Protein AF-A0A1F5XFB7-F1 (afdb_monomer)

Secondary structure (DSSP, 8-state):
-HHHHHHHHHHHHHHHHHHHHHHHHHHHHHHHHHHHHH-HHHHSTT--HHHHHHHHHHHHHHHHHHHHHHHHHHHHHHHIIIIIT---TTSTT-

Solvent-accessible surface area (backbone atoms only — not comparable to full-atom values): 5012 Å² total; per-residue (Å²): 111,70,64,58,53,52,52,51,50,33,50,51,26,20,54,48,20,33,53,50,27,51,54,52,47,50,55,51,45,58,54,53,52,50,44,34,71,76,41,40,84,78,60,36,79,83,51,53,72,70,53,49,52,51,52,47,55,54,50,52,52,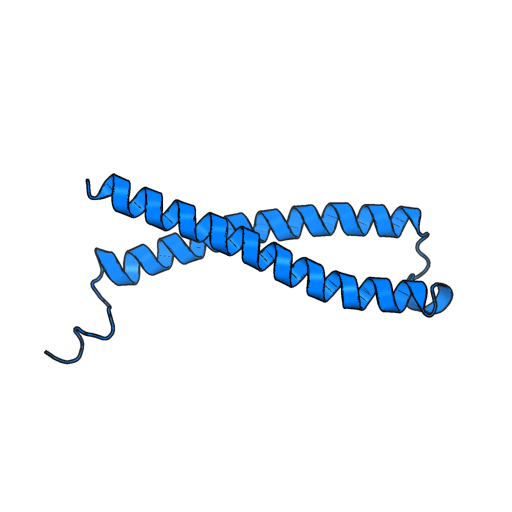51,42,40,50,49,13,35,53,47,11,38,53,52,29,54,51,49,45,43,40,42,77,69,68,54,66,41,93,78,58,86,79,118

Organism: NCBI:txid1798353

Foldseek 3Di:
DVVVVLVVLLVVLLVQLLVVLVVVLVVVCCVLVVVCVVPVVVRVPPPDPVVVVVVSVVVSVVSNVCSNVVSNVVSVVVCCCCVPVVVDPVPVVD

pLDDT: mean 92.43, std 11.93, range [46.22, 98.69]

Sequence (94 aa):
MENIKRDAYLFFSIVLGFLLSFLVHAVVEIWYIGRLVDNFEIYSFGLSWSAWFFVHDVASVILALLGVVGGYAVGKRWWQIVYVENRHWFYERK

Mean predicted aligned error: 5.13 Å

Structure (mmCIF, N/CA/C/O backbone):
data_AF-A0A1F5XFB7-F1
#
_entry.id   AF-A0A1F5XFB7-F1
#
loop_
_atom_site.group_PDB
_atom_site.id
_atom_site.type_symbol
_atom_site.label_atom_id
_atom_site.label_alt_id
_atom_site.label_comp_id
_atom_site.label_asym_id
_atom_site.label_entity_id
_atom_site.label_seq_id
_atom_site.pdbx_PDB_ins_code
_atom_site.Cartn_x
_atom_site.Cartn_y
_atom_site.Cartn_z
_atom_site.occupancy
_atom_site.B_iso_or_equiv
_atom_site.auth_seq_id
_atom_site.auth_comp_id
_atom_site.auth_asym_id
_atom_site.auth_atom_id
_atom_site.pdbx_PDB_model_num
ATOM 1 N N . MET A 1 1 ? -22.334 4.492 20.841 1.00 58.06 1 MET A N 1
ATOM 2 C CA . MET A 1 1 ? -21.046 5.230 20.801 1.00 58.06 1 MET A CA 1
ATOM 3 C C . MET A 1 1 ? -19.839 4.310 20.653 1.00 58.06 1 MET A C 1
ATOM 5 O O . MET A 1 1 ? -18.925 4.674 19.929 1.00 58.06 1 MET A O 1
ATOM 9 N N . GLU A 1 2 ?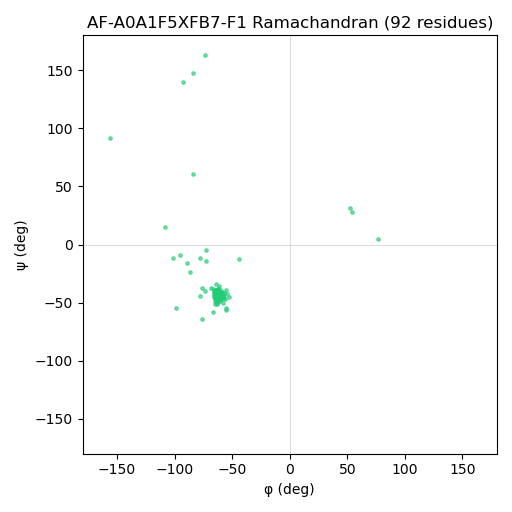 -19.818 3.141 21.302 1.00 65.88 2 GLU A N 1
ATOM 10 C CA . GLU A 1 2 ? -18.708 2.176 21.202 1.00 65.88 2 GLU A CA 1
ATOM 11 C C . GLU A 1 2 ? -18.452 1.710 19.757 1.00 65.88 2 GLU A C 1
ATOM 13 O O . GLU A 1 2 ? -17.315 1.734 19.293 1.00 65.88 2 GLU A O 1
ATOM 18 N N . ASN A 1 3 ? -19.526 1.448 19.003 1.00 81.12 3 ASN A N 1
ATOM 19 C CA . ASN A 1 3 ? -19.447 1.098 17.580 1.00 81.12 3 ASN A CA 1
ATOM 20 C C . ASN A 1 3 ? -18.818 2.215 16.730 1.00 81.12 3 ASN A C 1
ATOM 22 O O . ASN A 1 3 ? -17.916 1.945 15.957 1.00 81.12 3 ASN A O 1
ATOM 26 N N . ILE A 1 4 ? -19.186 3.483 16.958 1.00 93.56 4 ILE A N 1
ATOM 27 C CA . ILE A 1 4 ? -18.631 4.627 16.208 1.00 93.56 4 ILE A CA 1
ATOM 28 C C . ILE A 1 4 ? -17.122 4.769 16.447 1.00 93.56 4 ILE A C 1
ATOM 30 O O . ILE A 1 4 ? -16.373 5.036 15.512 1.00 93.56 4 ILE A O 1
ATOM 34 N N . LYS A 1 5 ? -16.654 4.575 17.690 1.00 92.50 5 LYS A N 1
ATOM 35 C CA . LYS A 1 5 ? -15.216 4.619 18.007 1.00 92.50 5 LYS A CA 1
ATOM 36 C C . LYS A 1 5 ? -14.455 3.517 17.278 1.00 92.50 5 LYS A C 1
ATOM 38 O O . LYS A 1 5 ? -13.395 3.777 16.714 1.00 92.50 5 LYS A O 1
ATOM 43 N N . ARG A 1 6 ? -15.010 2.305 17.287 1.00 93.69 6 ARG A N 1
ATOM 44 C CA . ARG A 1 6 ? -14.448 1.156 16.579 1.00 93.69 6 ARG A CA 1
ATOM 45 C C . ARG A 1 6 ? -14.397 1.397 15.076 1.00 93.69 6 ARG A C 1
ATOM 47 O O . ARG A 1 6 ? -13.356 1.174 14.468 1.00 93.69 6 ARG A O 1
ATOM 54 N N . ASP A 1 7 ? -15.487 1.879 14.495 1.00 95.81 7 ASP A N 1
ATOM 55 C CA . ASP A 1 7 ? -15.588 2.116 13.057 1.00 95.81 7 ASP A CA 1
ATOM 56 C C . ASP A 1 7 ? -14.617 3.213 12.615 1.00 95.81 7 ASP A C 1
ATOM 58 O O . ASP A 1 7 ? -13.884 3.024 11.647 1.00 95.81 7 ASP A O 1
ATOM 62 N N . ALA A 1 8 ? -14.516 4.310 13.375 1.00 97.06 8 ALA A N 1
ATOM 63 C CA . ALA A 1 8 ? -13.525 5.356 13.132 1.00 97.06 8 ALA A CA 1
ATOM 64 C C . ALA A 1 8 ? -12.089 4.815 13.231 1.00 97.06 8 ALA A C 1
ATOM 66 O O . ALA A 1 8 ? -11.267 5.080 12.356 1.00 97.06 8 ALA A O 1
ATOM 67 N N . TYR A 1 9 ? -11.785 4.016 14.257 1.00 97.12 9 TYR A N 1
ATOM 68 C CA . TYR A 1 9 ? -10.468 3.396 14.418 1.00 97.12 9 TYR A CA 1
ATOM 69 C C . TYR A 1 9 ? -10.111 2.487 13.232 1.00 97.12 9 TYR A C 1
ATOM 71 O O . TYR A 1 9 ? -9.005 2.569 12.690 1.00 97.12 9 TYR A O 1
ATOM 79 N N . LEU A 1 10 ? -11.046 1.635 12.799 1.00 97.94 10 LEU A N 1
ATOM 80 C CA . LEU A 1 10 ? -10.837 0.746 11.656 1.00 97.94 10 LEU A CA 1
ATOM 81 C C . LEU A 1 10 ? -10.685 1.534 10.355 1.00 97.94 10 LEU A C 1
ATOM 83 O O . LEU A 1 10 ? -9.801 1.216 9.563 1.00 97.94 10 LEU A O 1
ATOM 87 N N . PHE A 1 11 ? -11.485 2.584 10.164 1.00 98.12 11 PHE A N 1
ATOM 88 C CA . PHE A 1 11 ? -11.358 3.485 9.024 1.00 98.12 11 PHE A CA 1
ATOM 89 C C . PHE A 1 11 ? -9.963 4.119 8.967 1.00 98.12 11 PHE A C 1
ATOM 91 O O . PHE A 1 11 ? -9.285 4.009 7.947 1.00 98.12 11 PHE A O 1
ATOM 98 N N . PHE A 1 12 ? -9.477 4.698 10.069 1.00 98.38 12 PHE A N 1
ATOM 99 C CA . PHE A 1 12 ? -8.125 5.265 10.110 1.00 98.38 12 PHE A CA 1
ATOM 100 C C . PHE A 1 12 ? -7.031 4.211 9.929 1.00 98.38 12 PHE A C 1
ATOM 102 O O . PHE A 1 12 ? -6.021 4.498 9.294 1.00 98.38 12 PHE A O 1
ATOM 109 N N . SER A 1 13 ? -7.233 2.985 10.417 1.00 98.44 13 SER A N 1
ATOM 110 C CA . SER A 1 13 ? -6.292 1.880 10.184 1.00 98.44 13 SER A CA 1
ATOM 111 C C . SER A 1 13 ? -6.214 1.500 8.701 1.00 98.44 13 SER A C 1
ATOM 113 O O . SER A 1 13 ? -5.126 1.247 8.188 1.00 98.44 13 SER A O 1
ATOM 115 N N . ILE A 1 14 ? -7.349 1.505 7.993 1.00 98.62 14 ILE A N 1
ATOM 116 C CA . ILE A 1 14 ? -7.403 1.295 6.540 1.00 98.62 14 ILE A CA 1
ATOM 117 C C . ILE A 1 14 ? -6.697 2.435 5.805 1.00 98.62 14 ILE A C 1
ATOM 119 O O . ILE A 1 14 ? -5.853 2.171 4.951 1.00 98.62 14 ILE A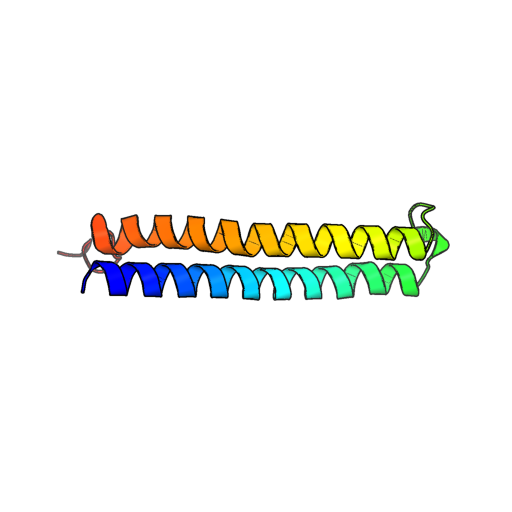 O 1
ATOM 123 N N . VAL A 1 15 ? -7.010 3.689 6.149 1.00 98.62 15 VAL A N 1
ATOM 124 C CA . VAL A 1 15 ? -6.369 4.870 5.548 1.00 98.62 15 VAL A CA 1
ATOM 125 C C . VAL A 1 15 ? -4.857 4.818 5.763 1.00 98.62 15 VAL A C 1
ATOM 127 O O . VAL A 1 15 ? -4.100 5.027 4.821 1.00 98.62 15 VAL A O 1
ATOM 130 N N . LEU A 1 16 ? -4.405 4.467 6.967 1.00 98.56 16 LEU A N 1
ATOM 131 C CA . LEU A 1 16 ? -2.987 4.289 7.261 1.00 98.56 16 LEU A CA 1
ATOM 132 C C . LEU A 1 16 ? -2.367 3.173 6.411 1.00 98.56 16 LEU A C 1
ATOM 134 O O . LEU A 1 16 ? -1.311 3.384 5.823 1.00 98.56 16 LEU A O 1
ATOM 138 N N . GLY A 1 17 ? -3.018 2.011 6.308 1.00 98.62 17 GLY A N 1
ATOM 139 C CA . GLY A 1 17 ? -2.548 0.908 5.465 1.00 98.62 17 GLY A CA 1
ATOM 140 C C . GLY A 1 17 ? -2.418 1.302 3.991 1.00 98.62 17 GLY A C 1
ATOM 141 O O . GLY A 1 17 ? -1.416 0.984 3.351 1.00 98.62 17 GLY A O 1
ATOM 142 N N . PHE A 1 18 ? -3.377 2.070 3.472 1.00 98.62 18 PHE A N 1
ATOM 143 C CA . PHE A 1 18 ? -3.312 2.641 2.128 1.00 98.62 18 PHE A CA 1
ATOM 144 C C . PHE A 1 18 ? -2.134 3.619 1.971 1.00 98.62 18 PHE A C 1
ATOM 146 O O . PHE A 1 18 ? -1.344 3.477 1.039 1.00 98.62 18 PHE A O 1
ATOM 153 N N . LEU A 1 19 ? -1.946 4.556 2.905 1.00 98.56 19 LEU A N 1
ATOM 154 C CA . LEU A 1 19 ? -0.818 5.498 2.868 1.00 98.56 19 LEU A CA 1
ATOM 155 C C . LEU A 1 19 ? 0.540 4.782 2.936 1.00 98.56 19 LEU A C 1
ATOM 157 O O . LEU A 1 19 ? 1.461 5.132 2.201 1.00 98.56 19 LEU A O 1
ATOM 161 N N . LEU A 1 20 ? 0.660 3.745 3.769 1.00 98.50 20 LEU A N 1
ATOM 162 C CA . LEU A 1 20 ? 1.866 2.918 3.846 1.00 98.50 20 LEU A CA 1
ATOM 163 C C . LEU A 1 20 ? 2.130 2.173 2.535 1.00 98.50 20 LEU A C 1
ATOM 165 O O . LEU A 1 20 ? 3.280 2.101 2.107 1.00 98.50 20 LEU A O 1
ATOM 169 N N . SER A 1 21 ? 1.089 1.665 1.869 1.00 98.50 21 SER A N 1
ATOM 170 C CA . SER A 1 21 ? 1.246 1.040 0.550 1.00 98.50 21 SER A CA 1
ATOM 171 C C . SER A 1 21 ? 1.791 2.021 -0.490 1.00 98.50 21 SER A C 1
ATOM 173 O O . SER A 1 21 ? 2.649 1.645 -1.280 1.00 98.50 21 SER A O 1
ATOM 175 N N . PHE A 1 22 ? 1.390 3.295 -0.414 1.00 97.50 22 PHE A N 1
ATOM 176 C CA . PHE A 1 22 ? 1.906 4.370 -1.264 1.00 97.50 22 PHE A CA 1
ATOM 177 C C . PHE A 1 22 ? 3.398 4.638 -1.024 1.00 97.50 22 PHE A C 1
ATOM 179 O O . PHE A 1 22 ? 4.159 4.822 -1.970 1.00 97.50 22 PHE A O 1
ATOM 186 N N . LEU A 1 23 ? 3.842 4.616 0.239 1.00 98.44 23 LEU A N 1
ATOM 187 C CA . LEU A 1 23 ? 5.265 4.752 0.571 1.00 98.44 23 LEU A CA 1
ATOM 188 C C . LEU A 1 23 ? 6.082 3.565 0.054 1.00 98.44 23 LEU A C 1
ATOM 190 O O . LEU A 1 23 ? 7.158 3.759 -0.510 1.00 98.44 23 LEU A O 1
ATOM 194 N N . VAL A 1 24 ? 5.569 2.342 0.221 1.00 98.31 24 VAL A N 1
ATOM 195 C CA . VAL A 1 24 ? 6.214 1.131 -0.308 1.00 98.31 24 VAL A CA 1
ATOM 196 C C . VAL A 1 24 ? 6.299 1.195 -1.830 1.00 98.31 24 VAL A C 1
ATOM 198 O O . VAL A 1 24 ? 7.364 0.924 -2.380 1.00 98.31 24 VAL A O 1
ATOM 201 N N . HIS A 1 25 ? 5.217 1.604 -2.499 1.00 98.19 25 HIS A N 1
ATOM 202 C CA . HIS A 1 25 ? 5.194 1.810 -3.946 1.00 98.19 25 HIS A CA 1
ATOM 203 C C . HIS A 1 25 ? 6.304 2.777 -4.350 1.00 98.19 25 HIS A C 1
ATOM 205 O O . HIS A 1 25 ? 7.151 2.398 -5.150 1.00 98.19 25 HIS A O 1
ATOM 211 N N . ALA A 1 26 ? 6.364 3.973 -3.759 1.00 97.69 26 ALA A N 1
ATOM 212 C CA . ALA A 1 26 ? 7.354 4.988 -4.121 1.00 97.69 26 ALA A CA 1
ATOM 213 C C . ALA A 1 26 ? 8.804 4.489 -3.975 1.00 97.69 26 ALA A C 1
ATOM 215 O O . ALA A 1 26 ? 9.632 4.730 -4.851 1.00 97.69 26 ALA A O 1
ATOM 216 N N . VAL A 1 27 ? 9.117 3.758 -2.898 1.00 98.12 27 VAL A N 1
ATOM 217 C CA . VAL A 1 27 ? 10.454 3.167 -2.704 1.00 98.12 27 VAL A CA 1
ATOM 218 C C . VAL A 1 27 ? 10.772 2.146 -3.796 1.00 98.12 27 VAL A C 1
ATOM 220 O O . VAL A 1 27 ? 11.867 2.169 -4.360 1.00 98.12 27 VAL A O 1
ATOM 223 N N . VAL A 1 28 ? 9.821 1.260 -4.102 1.00 97.06 28 VAL A N 1
ATOM 224 C CA . VAL A 1 28 ? 9.979 0.254 -5.157 1.00 97.06 28 VAL A CA 1
ATOM 225 C C . VAL A 1 28 ? 10.158 0.931 -6.514 1.00 97.06 28 VAL A C 1
ATOM 227 O O . VAL A 1 28 ? 11.064 0.553 -7.250 1.00 97.06 28 VAL A O 1
ATOM 230 N N . GLU A 1 29 ? 9.361 1.954 -6.819 1.00 96.44 29 GLU A N 1
ATOM 231 C CA . GLU A 1 29 ? 9.390 2.700 -8.078 1.00 96.44 29 GLU A CA 1
ATOM 232 C C . GLU A 1 29 ? 10.712 3.424 -8.306 1.00 96.44 29 GLU A C 1
ATOM 234 O O . GLU A 1 29 ? 11.339 3.227 -9.347 1.00 96.44 29 GLU A O 1
ATOM 239 N N . ILE A 1 30 ? 11.190 4.175 -7.309 1.00 97.00 30 ILE A N 1
ATOM 240 C CA . ILE A 1 30 ? 12.507 4.826 -7.362 1.00 97.00 30 ILE A CA 1
ATOM 241 C C . ILE A 1 30 ? 13.595 3.791 -7.659 1.00 97.00 30 ILE A C 1
ATOM 243 O O . ILE A 1 30 ? 14.479 4.037 -8.481 1.00 97.00 30 ILE A O 1
ATOM 247 N N . TRP A 1 31 ? 13.519 2.624 -7.015 1.00 95.75 31 TRP A N 1
ATOM 248 C CA . TRP A 1 31 ? 14.479 1.555 -7.239 1.00 95.75 31 TRP A CA 1
ATOM 249 C C . TRP A 1 31 ? 14.373 0.973 -8.654 1.00 95.75 31 TRP A C 1
ATOM 251 O O . TRP A 1 31 ? 15.360 1.019 -9.382 1.00 95.75 31 TRP A O 1
ATOM 261 N N . TYR A 1 32 ? 13.225 0.444 -9.087 1.00 94.06 32 TYR A N 1
ATOM 262 C CA . TYR A 1 32 ? 13.163 -0.295 -10.356 1.00 94.06 32 TYR A CA 1
ATOM 263 C C . TYR A 1 32 ? 13.171 0.622 -11.592 1.00 94.06 32 TYR A C 1
ATOM 265 O O . TYR A 1 32 ? 13.831 0.279 -12.575 1.00 94.06 32 TYR A O 1
ATOM 273 N N . ILE A 1 33 ? 12.505 1.789 -11.561 1.00 94.94 33 ILE A N 1
ATOM 274 C CA . ILE A 1 33 ? 12.534 2.738 -12.690 1.00 94.94 33 ILE A CA 1
ATOM 275 C C . ILE A 1 33 ? 13.946 3.282 -12.867 1.00 94.94 33 ILE A C 1
ATOM 277 O O . ILE A 1 33 ? 14.419 3.338 -14.000 1.00 94.94 33 ILE A O 1
ATOM 281 N N . GLY A 1 34 ? 14.645 3.608 -11.773 1.00 96.00 34 GLY A N 1
ATOM 282 C CA . GLY A 1 34 ? 16.042 4.041 -11.841 1.00 96.00 34 GLY A CA 1
ATOM 283 C C . GLY A 1 34 ? 16.900 3.039 -12.615 1.00 96.00 34 GLY A C 1
ATOM 284 O O . GLY A 1 34 ? 17.606 3.408 -13.546 1.00 96.00 34 GLY A O 1
ATOM 285 N N . ARG A 1 35 ? 16.739 1.741 -12.332 1.00 96.00 35 ARG A N 1
ATOM 286 C CA . ARG A 1 35 ? 17.461 0.675 -13.045 1.00 96.00 35 ARG A CA 1
ATOM 287 C C . ARG A 1 35 ? 17.064 0.576 -14.516 1.00 96.00 35 ARG A C 1
ATOM 289 O O . ARG A 1 35 ? 17.945 0.470 -15.365 1.00 96.00 35 ARG A O 1
ATOM 296 N N . LEU A 1 36 ? 15.770 0.631 -14.827 1.00 96.56 36 LEU A N 1
ATOM 297 C CA . LEU A 1 36 ? 15.286 0.579 -16.212 1.00 96.56 36 LEU A CA 1
ATOM 298 C C . LEU A 1 36 ? 15.776 1.762 -17.052 1.00 96.56 36 LEU A C 1
ATOM 300 O O . LEU A 1 36 ? 16.096 1.577 -18.224 1.00 96.56 36 LEU A O 1
ATOM 304 N N . VAL A 1 37 ? 15.845 2.956 -16.463 1.00 97.00 37 VAL A N 1
ATOM 305 C CA . VAL A 1 37 ? 16.347 4.162 -17.133 1.00 97.00 37 VAL A CA 1
ATOM 306 C C . VAL A 1 37 ? 17.870 4.116 -17.290 1.00 97.00 37 VAL A C 1
ATOM 308 O O . VAL A 1 37 ? 18.365 4.474 -18.356 1.00 97.00 37 VAL A O 1
ATOM 311 N N . ASP A 1 38 ? 18.605 3.628 -16.285 1.00 97.00 38 ASP A N 1
ATOM 312 C CA . ASP A 1 38 ? 20.071 3.515 -16.330 1.0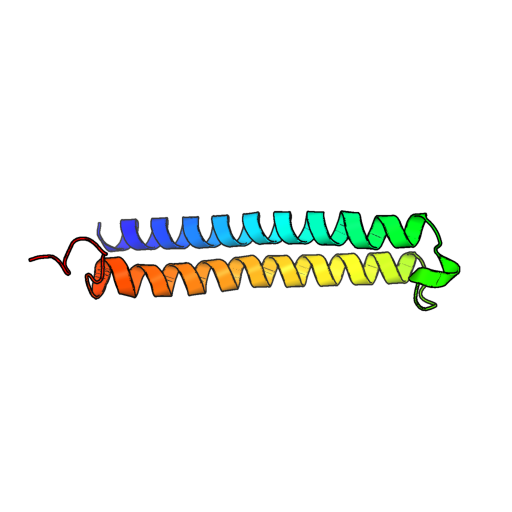0 97.00 38 ASP A CA 1
ATOM 313 C C . ASP A 1 38 ? 20.553 2.572 -17.443 1.00 97.00 38 ASP A C 1
ATOM 315 O O . ASP A 1 38 ? 21.505 2.880 -18.163 1.00 97.00 38 ASP A O 1
ATOM 319 N N . ASN A 1 39 ? 19.934 1.393 -17.569 1.00 96.31 39 ASN A N 1
ATOM 320 C CA . ASN A 1 39 ? 20.241 0.446 -18.641 1.00 96.31 39 ASN A CA 1
ATOM 321 C C . ASN A 1 39 ? 19.059 -0.488 -18.919 1.00 96.31 39 ASN A C 1
ATOM 323 O O . ASN A 1 39 ? 18.925 -1.570 -18.337 1.00 96.31 39 ASN A O 1
ATOM 327 N N . PHE A 1 40 ? 18.214 -0.081 -19.859 1.00 96.25 40 PHE A N 1
ATOM 328 C CA . PHE A 1 40 ? 17.004 -0.824 -20.173 1.00 96.25 40 PHE A CA 1
ATOM 329 C C . PHE A 1 40 ? 17.283 -2.243 -20.687 1.00 96.25 40 PHE A C 1
ATOM 331 O O . PHE A 1 40 ? 16.579 -3.172 -20.312 1.00 96.25 40 PHE A O 1
ATOM 338 N N . GLU A 1 41 ? 18.316 -2.455 -21.503 1.00 95.12 41 GLU A N 1
ATOM 339 C CA . GLU A 1 41 ? 18.611 -3.774 -22.082 1.00 95.12 41 GLU A CA 1
ATOM 340 C C . GLU A 1 41 ? 18.879 -4.831 -21.000 1.00 95.12 41 GLU A C 1
ATOM 342 O O . GLU A 1 41 ? 18.364 -5.946 -21.078 1.00 95.12 41 GLU A O 1
ATOM 347 N N . ILE A 1 42 ? 19.602 -4.455 -19.942 1.00 95.69 42 ILE A N 1
ATOM 348 C CA . ILE A 1 42 ? 19.939 -5.359 -18.835 1.00 95.69 42 ILE A CA 1
ATOM 349 C C . ILE A 1 42 ? 18.752 -5.555 -17.883 1.00 95.69 42 ILE A C 1
ATOM 351 O O . ILE A 1 42 ? 18.482 -6.679 -17.459 1.00 95.69 42 ILE A O 1
ATOM 355 N N . TYR A 1 43 ? 18.053 -4.476 -17.515 1.00 95.69 43 TYR A N 1
ATOM 356 C CA . TYR A 1 43 ? 17.048 -4.518 -16.441 1.00 95.69 43 TYR A CA 1
ATOM 357 C C . TYR A 1 43 ? 15.616 -4.733 -16.927 1.00 95.69 43 TYR A C 1
ATOM 359 O O . TYR A 1 43 ? 14.735 -4.980 -16.109 1.00 95.69 43 TYR A O 1
ATOM 367 N N . SER A 1 44 ? 15.364 -4.680 -18.236 1.00 94.19 44 SER A N 1
ATOM 368 C CA . SER A 1 44 ? 14.022 -4.884 -18.789 1.00 94.19 44 SER A CA 1
ATOM 369 C C . SER A 1 44 ? 13.541 -6.330 -18.744 1.00 94.19 44 SER A C 1
ATOM 371 O O . SER A 1 44 ? 12.356 -6.568 -18.971 1.00 94.19 44 SER A O 1
ATOM 373 N N . PHE A 1 45 ? 14.438 -7.292 -18.501 1.00 93.31 45 PHE A N 1
ATOM 374 C CA . PHE A 1 45 ? 14.163 -8.729 -18.622 1.00 93.31 45 PHE A CA 1
ATOM 375 C C . PHE A 1 45 ? 13.553 -9.113 -19.987 1.00 93.31 45 PHE A C 1
ATOM 377 O O . PHE A 1 45 ? 12.746 -10.035 -20.078 1.00 93.31 45 PHE A O 1
ATOM 384 N N . GLY A 1 46 ? 13.917 -8.386 -21.052 1.00 94.44 46 GLY A N 1
ATOM 385 C CA . GLY A 1 46 ? 13.398 -8.600 -22.408 1.00 94.44 46 GLY A CA 1
ATOM 386 C C . GLY A 1 46 ? 11.983 -8.059 -22.648 1.00 94.44 46 GLY A C 1
ATOM 387 O O . GLY A 1 46 ? 11.430 -8.263 -23.728 1.00 94.44 46 GLY A O 1
ATOM 388 N N . LEU A 1 47 ? 11.387 -7.370 -21.671 1.00 96.06 47 LEU A N 1
ATOM 389 C CA . LEU A 1 47 ? 10.083 -6.726 -21.814 1.00 96.06 47 LEU A CA 1
ATOM 390 C C . LEU A 1 47 ? 10.221 -5.341 -22.458 1.00 96.06 47 LEU A C 1
ATOM 392 O O . LEU A 1 47 ? 11.190 -4.621 -22.234 1.00 96.06 47 LEU A O 1
ATOM 396 N N . SER A 1 48 ? 9.216 -4.924 -23.226 1.00 96.81 48 SER A N 1
ATOM 397 C CA . SER A 1 48 ? 9.134 -3.553 -23.736 1.00 96.81 48 SER A CA 1
ATOM 398 C C . SER A 1 48 ? 8.743 -2.562 -22.634 1.00 96.81 48 SER A C 1
ATOM 400 O O . SER A 1 48 ? 8.161 -2.934 -21.615 1.00 96.81 48 SER A O 1
ATOM 402 N N . TRP A 1 49 ? 8.972 -1.266 -22.866 1.00 96.31 49 TRP A N 1
ATOM 403 C CA . TRP A 1 49 ? 8.473 -0.204 -21.981 1.00 96.31 49 TRP A CA 1
ATOM 404 C C . TRP A 1 49 ? 6.957 -0.275 -21.770 1.00 96.31 49 TRP A C 1
ATOM 406 O O . TRP A 1 49 ? 6.483 -0.101 -20.655 1.00 96.31 49 TRP A O 1
ATOM 416 N N . SER A 1 50 ? 6.190 -0.593 -22.818 1.00 97.19 50 SER A N 1
ATOM 417 C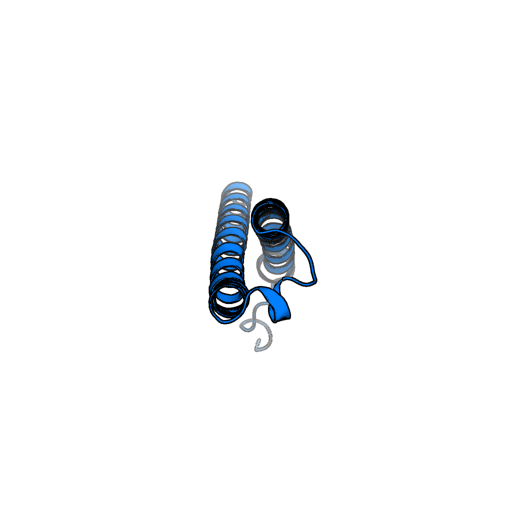 CA . SER A 1 50 ? 4.737 -0.766 -22.713 1.00 97.19 50 SER A CA 1
ATOM 418 C C . SER A 1 50 ? 4.343 -1.919 -21.787 1.00 97.19 50 SER A C 1
ATOM 420 O O . SER A 1 50 ? 3.406 -1.777 -21.005 1.00 97.19 50 SER A O 1
ATOM 422 N N . ALA A 1 51 ? 5.071 -3.038 -21.832 1.00 97.31 51 ALA A N 1
ATOM 423 C CA . ALA A 1 51 ? 4.861 -4.146 -20.908 1.00 97.31 51 ALA A CA 1
ATOM 424 C C . ALA A 1 51 ? 5.233 -3.751 -19.470 1.00 97.31 51 ALA A C 1
ATOM 426 O O . ALA A 1 51 ? 4.509 -4.102 -18.543 1.00 97.31 51 ALA A O 1
ATOM 427 N N . TRP A 1 52 ? 6.296 -2.966 -19.276 1.00 97.25 52 TRP A N 1
ATOM 428 C CA . TRP A 1 52 ? 6.659 -2.434 -17.960 1.00 97.2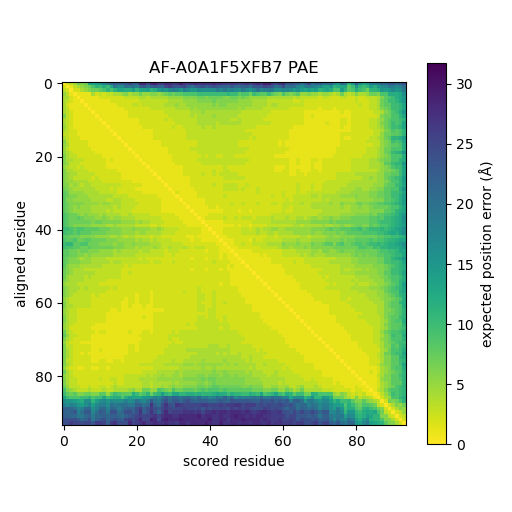5 52 TRP A CA 1
ATOM 429 C C . TRP A 1 52 ? 5.624 -1.476 -17.376 1.00 97.25 52 TRP A C 1
ATOM 431 O O . TRP A 1 52 ? 5.331 -1.582 -16.188 1.00 97.25 52 TRP A O 1
ATOM 441 N N . PHE A 1 53 ? 5.030 -0.595 -18.186 1.00 96.19 53 PHE A N 1
ATOM 442 C CA . PHE A 1 53 ? 3.912 0.243 -17.740 1.00 96.19 53 PHE A CA 1
ATOM 443 C C . PHE A 1 53 ? 2.715 -0.606 -17.305 1.00 96.19 53 PHE A C 1
ATOM 445 O O . PHE A 1 53 ? 2.158 -0.380 -16.237 1.00 96.19 53 PHE A O 1
ATOM 452 N N . PHE A 1 54 ? 2.376 -1.646 -18.072 1.00 97.69 54 PHE A N 1
ATOM 453 C CA . PHE A 1 54 ? 1.307 -2.568 -17.689 1.00 97.69 54 PHE A CA 1
ATOM 454 C C . PHE A 1 54 ? 1.609 -3.306 -16.373 1.00 97.69 54 PHE A C 1
ATOM 456 O O . PHE A 1 54 ? 0.744 -3.404 -15.502 1.00 97.69 54 PHE A O 1
ATOM 463 N N . VAL A 1 55 ? 2.837 -3.810 -16.207 1.00 96.44 55 VAL A N 1
ATOM 464 C CA . VAL A 1 55 ? 3.277 -4.471 -14.968 1.00 96.44 55 VAL A CA 1
ATOM 465 C C . VAL A 1 55 ? 3.208 -3.510 -13.786 1.00 96.44 55 VAL A C 1
ATOM 467 O O . VAL A 1 55 ? 2.704 -3.902 -12.734 1.00 96.44 55 VAL A O 1
ATOM 470 N N . HIS A 1 56 ? 3.677 -2.271 -13.960 1.00 96.81 56 HIS A N 1
ATOM 471 C CA . HIS A 1 56 ? 3.569 -1.221 -12.954 1.00 96.81 56 HIS A CA 1
ATOM 472 C C . HIS A 1 56 ? 2.113 -1.029 -12.535 1.00 96.81 56 HIS A C 1
ATOM 474 O O . HIS A 1 56 ? 1.806 -1.243 -11.369 1.00 96.81 56 HIS A O 1
ATOM 480 N N . ASP A 1 57 ? 1.207 -0.746 -13.473 1.00 96.62 57 ASP A N 1
ATOM 481 C CA . ASP A 1 57 ? -0.192 -0.439 -13.159 1.00 96.62 57 ASP A CA 1
ATOM 482 C C . ASP A 1 57 ? -0.876 -1.575 -12.384 1.00 96.62 57 ASP A C 1
ATOM 484 O O . ASP A 1 57 ? -1.550 -1.344 -11.374 1.00 96.62 57 ASP A O 1
ATOM 488 N N . VAL A 1 58 ? -0.657 -2.825 -12.807 1.00 98.12 58 VAL A N 1
ATOM 489 C CA . VAL A 1 58 ? -1.194 -4.004 -12.114 1.00 98.12 58 VAL A CA 1
ATOM 490 C C . VAL A 1 58 ? -0.584 -4.145 -10.717 1.00 98.12 58 VAL A C 1
ATOM 492 O O . VAL A 1 58 ? -1.317 -4.359 -9.746 1.00 98.12 58 VAL A O 1
ATOM 495 N N . ALA A 1 59 ? 0.738 -4.008 -10.587 1.00 97.06 59 ALA A N 1
ATOM 496 C CA . ALA A 1 59 ? 1.426 -4.114 -9.304 1.00 97.06 59 ALA A CA 1
ATOM 497 C C . ALA A 1 59 ? 0.993 -3.010 -8.326 1.00 97.06 59 ALA A C 1
ATOM 499 O O . ALA A 1 59 ? 0.772 -3.302 -7.149 1.00 97.06 59 ALA A O 1
ATOM 500 N N . SER A 1 60 ? 0.797 -1.779 -8.803 1.00 97.06 60 SER A N 1
ATOM 501 C CA . SER A 1 60 ? 0.313 -0.644 -8.012 1.00 97.06 60 SER A CA 1
ATOM 502 C C . SER A 1 60 ? -1.083 -0.896 -7.453 1.00 97.06 60 SER A C 1
ATOM 504 O O . SER A 1 60 ? -1.321 -0.694 -6.261 1.00 97.06 60 SER A O 1
ATOM 506 N N . VAL A 1 61 ? -2.004 -1.396 -8.284 1.00 98.19 61 VAL A N 1
ATOM 507 C CA . VAL A 1 61 ? -3.366 -1.738 -7.844 1.00 98.19 61 VAL A CA 1
ATOM 508 C C . VAL A 1 61 ? -3.334 -2.859 -6.808 1.00 98.19 61 VAL A C 1
ATOM 510 O O . VAL A 1 61 ? -3.986 -2.751 -5.767 1.00 98.19 61 VAL A O 1
ATOM 513 N N . ILE A 1 62 ? -2.555 -3.918 -7.050 1.00 98.50 62 ILE A N 1
ATOM 514 C CA . ILE A 1 62 ? -2.407 -5.026 -6.097 1.00 98.50 62 ILE A CA 1
ATOM 515 C C . ILE A 1 62 ? -1.846 -4.516 -4.766 1.00 98.50 62 ILE A C 1
ATOM 517 O O . ILE A 1 62 ? -2.390 -4.840 -3.710 1.00 98.50 62 ILE A O 1
ATOM 521 N N . LEU A 1 63 ? -0.795 -3.696 -4.797 1.00 98.38 63 LEU A N 1
ATOM 522 C CA . LEU A 1 63 ? -0.165 -3.158 -3.596 1.00 98.38 63 LEU A CA 1
ATOM 523 C C . LEU A 1 63 ? -1.122 -2.257 -2.803 1.00 98.38 63 LEU A C 1
ATOM 525 O O . LEU A 1 63 ? -1.207 -2.389 -1.581 1.00 98.38 63 LEU A O 1
ATOM 529 N N . ALA A 1 64 ? -1.900 -1.412 -3.482 1.00 98.25 64 ALA A N 1
ATOM 530 C CA . ALA A 1 64 ? -2.922 -0.586 -2.845 1.00 98.25 64 ALA A CA 1
ATOM 531 C C . ALA A 1 64 ? -4.018 -1.436 -2.175 1.00 98.25 64 ALA A C 1
ATOM 533 O O . ALA A 1 64 ? -4.388 -1.182 -1.024 1.00 98.25 64 ALA A O 1
ATOM 534 N N . LEU A 1 65 ? -4.501 -2.485 -2.853 1.00 98.69 65 LEU A N 1
ATOM 535 C CA . LEU A 1 65 ? -5.474 -3.427 -2.287 1.00 98.69 65 LEU A CA 1
ATOM 536 C C . LEU A 1 65 ? -4.908 -4.155 -1.062 1.00 98.69 65 LEU A C 1
ATOM 538 O O . LEU A 1 65 ? -5.598 -4.270 -0.047 1.00 98.69 65 LEU A O 1
ATOM 542 N N . LEU A 1 66 ? -3.649 -4.596 -1.120 1.00 98.62 66 LEU A N 1
ATOM 543 C CA . LEU A 1 66 ? -2.958 -5.198 0.021 1.00 98.62 66 LEU A CA 1
ATOM 544 C C . LEU A 1 66 ? -2.811 -4.210 1.183 1.00 98.62 66 LEU A C 1
ATOM 546 O O . LEU A 1 66 ? -2.998 -4.607 2.331 1.00 98.62 66 LEU A O 1
ATOM 550 N N . GLY A 1 67 ? -2.546 -2.932 0.907 1.00 98.62 67 GLY A N 1
ATOM 551 C CA . GLY A 1 67 ? -2.526 -1.869 1.913 1.00 98.62 67 GLY A CA 1
ATOM 552 C C . GLY A 1 67 ? -3.865 -1.705 2.627 1.00 98.62 67 GLY A C 1
ATOM 553 O O . GLY A 1 67 ? -3.916 -1.677 3.856 1.00 98.62 67 GLY A O 1
ATOM 554 N N . VAL A 1 68 ? -4.963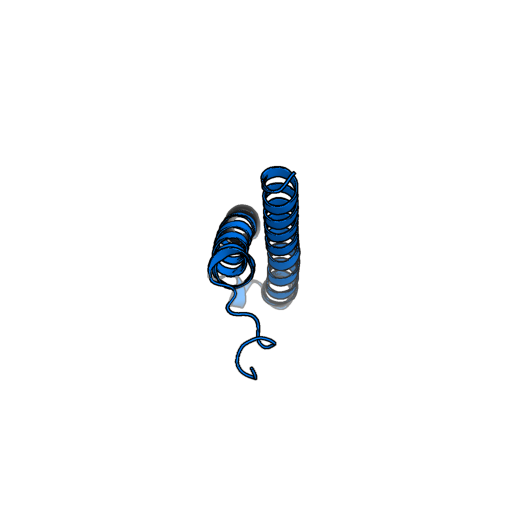 -1.664 1.870 1.00 98.62 68 VAL A N 1
ATOM 555 C CA . VAL A 1 68 ? -6.328 -1.554 2.412 1.00 98.62 68 VAL A CA 1
ATOM 556 C C . VAL A 1 68 ? -6.704 -2.788 3.238 1.00 98.62 68 VAL A C 1
ATOM 558 O O . VAL A 1 68 ? -7.126 -2.660 4.392 1.00 98.62 68 VAL A O 1
ATOM 561 N N . VAL A 1 69 ? -6.523 -3.988 2.678 1.00 98.69 69 VAL A N 1
ATOM 562 C CA . VAL A 1 69 ? -6.849 -5.258 3.350 1.00 98.69 69 VAL A CA 1
ATOM 563 C C . VAL A 1 69 ? -5.966 -5.463 4.581 1.00 98.69 69 VAL A C 1
ATOM 565 O O . VAL A 1 69 ? -6.465 -5.826 5.649 1.00 98.69 69 VAL A O 1
ATOM 568 N N . GLY A 1 70 ? -4.670 -5.182 4.459 1.00 98.56 70 GLY A N 1
ATOM 569 C CA . GLY A 1 70 ? -3.703 -5.240 5.549 1.00 98.56 70 GLY A CA 1
ATOM 570 C C . GLY A 1 70 ? -4.031 -4.246 6.659 1.00 98.56 70 GLY A C 1
ATOM 571 O O . GLY A 1 70 ? -4.088 -4.637 7.823 1.00 98.56 70 GLY A O 1
ATOM 572 N N . GLY A 1 71 ? -4.342 -2.994 6.312 1.00 98.50 71 GLY A N 1
ATOM 573 C CA . GLY A 1 71 ? -4.762 -1.964 7.265 1.00 98.50 71 GLY A CA 1
ATOM 574 C C . GLY A 1 71 ? -6.012 -2.366 8.049 1.00 98.50 71 GLY A C 1
ATOM 575 O O . GLY A 1 71 ? -6.041 -2.241 9.276 1.00 98.50 71 GLY A O 1
ATOM 576 N N . TYR A 1 72 ? -7.012 -2.944 7.378 1.00 98.44 72 TYR A N 1
ATOM 577 C CA . TYR A 1 72 ? -8.191 -3.495 8.050 1.00 98.44 72 TYR A CA 1
ATOM 578 C C . TYR A 1 72 ? -7.847 -4.670 8.976 1.00 98.44 72 TYR A C 1
ATOM 580 O O . TYR A 1 72 ? -8.289 -4.695 10.127 1.00 98.44 72 TYR A O 1
ATOM 588 N N . ALA A 1 73 ? -7.064 -5.645 8.503 1.00 98.25 73 ALA A N 1
ATOM 589 C CA . ALA A 1 73 ? -6.709 -6.834 9.277 1.00 98.25 73 ALA A CA 1
ATOM 590 C C . ALA A 1 73 ? -5.899 -6.479 10.536 1.00 98.25 73 ALA A C 1
ATOM 592 O O . ALA A 1 73 ? -6.219 -6.948 11.634 1.00 98.25 73 ALA A O 1
ATOM 593 N N . VAL A 1 74 ? -4.900 -5.605 10.387 1.00 97.75 74 VAL A N 1
ATOM 594 C CA . VAL A 1 74 ? -4.082 -5.078 11.486 1.00 97.75 74 VAL A CA 1
ATOM 595 C C . VAL A 1 74 ? -4.956 -4.281 12.449 1.00 97.75 74 VAL A C 1
ATOM 597 O O . VAL A 1 74 ? -4.957 -4.586 13.641 1.00 97.75 74 VAL A O 1
ATOM 600 N N . GLY A 1 75 ? -5.766 -3.340 11.954 1.00 97.56 75 GLY A N 1
ATOM 601 C CA . GLY A 1 75 ? -6.682 -2.562 12.790 1.00 97.56 75 GLY A CA 1
ATOM 602 C C . GLY A 1 75 ? -7.638 -3.456 13.584 1.00 97.56 75 GLY A C 1
ATOM 603 O O . GLY A 1 75 ? -7.761 -3.329 14.800 1.00 97.56 75 GLY A O 1
ATOM 604 N N . LYS A 1 76 ? -8.260 -4.448 12.943 1.00 97.31 76 LYS A N 1
ATOM 605 C CA . LYS A 1 76 ? -9.149 -5.400 13.624 1.00 97.31 76 LYS A CA 1
ATOM 606 C C . LYS A 1 76 ? -8.418 -6.196 14.707 1.00 97.31 76 LYS A C 1
ATOM 608 O O . LYS A 1 76 ? -8.962 -6.373 15.799 1.00 97.31 76 LYS A O 1
ATOM 613 N N . ARG A 1 77 ? -7.200 -6.671 14.426 1.00 96.25 77 ARG A N 1
ATOM 614 C CA . ARG A 1 77 ? -6.398 -7.440 15.388 1.00 96.25 77 ARG A CA 1
ATOM 615 C C . ARG A 1 77 ? -5.997 -6.590 16.592 1.00 96.25 77 ARG A C 1
ATOM 617 O O . ARG A 1 77 ? -6.157 -7.048 17.721 1.00 96.25 77 ARG A O 1
ATOM 624 N N . TRP A 1 78 ? -5.528 -5.368 16.365 1.00 95.31 78 TRP A N 1
ATOM 625 C CA . TRP A 1 78 ? -5.147 -4.449 17.438 1.00 95.31 78 TRP A CA 1
ATOM 626 C C . TRP A 1 78 ? -6.342 -3.968 18.248 1.00 95.31 78 TRP A C 1
ATOM 628 O O . TRP A 1 78 ? -6.245 -3.904 19.470 1.00 95.31 78 TRP A O 1
ATOM 638 N N . TRP A 1 79 ? -7.489 -3.726 17.607 1.00 94.50 79 TRP A N 1
ATOM 639 C CA . TRP A 1 79 ? -8.720 -3.407 18.324 1.00 94.50 79 TRP A CA 1
ATOM 640 C C . TRP A 1 79 ? -9.084 -4.505 19.328 1.00 94.50 79 TRP A C 1
ATOM 642 O O . TRP A 1 79 ? -9.385 -4.215 20.482 1.00 94.50 79 TRP A O 1
ATOM 652 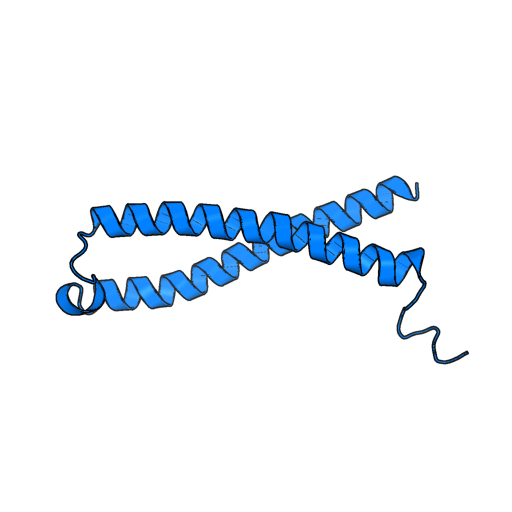N N . GLN A 1 80 ? -9.015 -5.767 18.895 1.00 94.06 80 GLN A N 1
ATOM 653 C CA . GLN A 1 80 ? -9.276 -6.918 19.755 1.00 94.06 80 GLN A CA 1
ATOM 654 C C . GLN A 1 80 ? -8.296 -6.975 20.938 1.00 94.06 80 GLN A C 1
ATOM 656 O O . GLN A 1 80 ? -8.726 -7.116 22.077 1.00 94.06 80 GLN A O 1
ATOM 661 N N . ILE A 1 81 ? -6.993 -6.831 20.683 1.00 91.94 81 ILE A N 1
ATOM 662 C CA . ILE A 1 81 ? -5.950 -6.903 21.722 1.00 91.94 81 ILE A CA 1
ATOM 663 C C . ILE A 1 81 ? -6.113 -5.778 22.750 1.00 91.94 81 ILE A C 1
ATOM 665 O O . ILE A 1 81 ? -6.131 -6.029 23.953 1.00 91.94 81 ILE A O 1
ATOM 669 N N . VAL A 1 82 ? -6.233 -4.542 22.268 1.00 91.19 82 VAL A N 1
ATOM 670 C CA . VAL A 1 82 ? -6.266 -3.343 23.106 1.00 91.19 82 VAL A CA 1
ATOM 671 C C . VAL A 1 82 ? -7.639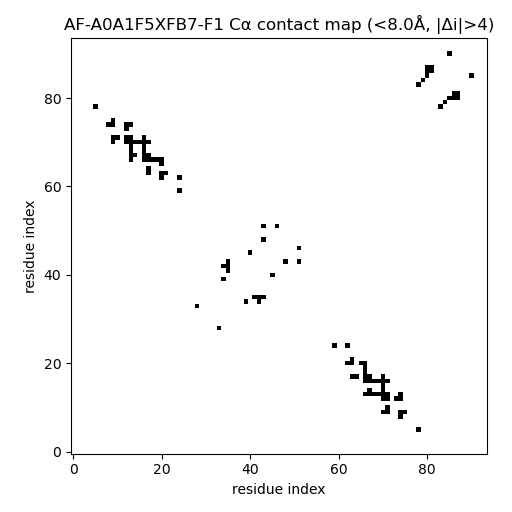 -3.226 23.756 1.00 91.19 82 VAL A C 1
ATOM 673 O O . VAL A 1 82 ? -7.764 -3.366 24.961 1.00 91.19 82 VAL A O 1
ATOM 676 N N . TYR A 1 83 ? -8.710 -3.043 22.992 1.00 90.06 83 TYR A N 1
ATOM 677 C CA . TYR A 1 83 ? -9.990 -2.612 23.562 1.00 90.06 83 TYR A CA 1
ATOM 678 C C . TYR A 1 83 ? -10.882 -3.744 24.084 1.00 90.06 83 TYR A C 1
ATOM 680 O O . TYR A 1 83 ? -11.719 -3.482 24.942 1.00 90.06 83 TYR A O 1
ATOM 688 N N . VAL A 1 84 ? -10.729 -4.980 23.594 1.00 90.44 84 VAL A N 1
ATOM 689 C CA . VAL A 1 84 ? -11.575 -6.114 24.021 1.00 90.44 84 VAL A CA 1
ATOM 690 C C . VAL A 1 84 ? -10.869 -6.960 25.073 1.00 90.44 84 VAL A C 1
ATOM 692 O O . VAL A 1 84 ? -11.396 -7.179 26.160 1.00 90.44 84 VAL A O 1
ATOM 695 N N . GLU A 1 85 ? -9.659 -7.423 24.767 1.00 91.38 85 GLU A N 1
ATOM 696 C CA . GLU A 1 85 ? -8.870 -8.253 25.679 1.00 91.38 85 GLU A CA 1
ATOM 697 C C . GLU A 1 85 ? -8.196 -7.431 26.788 1.00 91.38 85 GLU A C 1
ATOM 699 O O . GLU A 1 85 ? -7.680 -8.008 27.740 1.00 91.38 85 GLU A O 1
ATOM 704 N N . ASN A 1 86 ? -8.196 -6.097 26.679 1.00 85.12 86 ASN A N 1
ATOM 705 C CA . ASN A 1 86 ? -7.521 -5.189 27.607 1.00 85.12 86 ASN A CA 1
ATOM 706 C C . ASN A 1 86 ? -6.028 -5.502 27.809 1.00 85.12 86 ASN A C 1
ATOM 708 O O . ASN A 1 86 ? -5.447 -5.167 28.844 1.00 85.12 86 ASN A O 1
ATOM 712 N N . ARG A 1 87 ? -5.378 -6.100 26.800 1.00 77.25 87 ARG A N 1
ATOM 713 C CA . ARG A 1 87 ? -3.933 -6.368 26.790 1.00 77.25 87 ARG A CA 1
ATOM 714 C C . ARG A 1 87 ? -3.164 -5.141 26.325 1.00 77.25 87 ARG A C 1
ATOM 716 O O . ARG A 1 87 ? -2.463 -5.146 25.315 1.00 77.25 87 ARG A O 1
ATOM 723 N N . HIS A 1 88 ? -3.312 -4.065 27.081 1.00 69.81 88 HIS A N 1
ATOM 724 C CA . HIS A 1 88 ? -2.453 -2.895 26.969 1.00 69.81 88 HIS A CA 1
ATOM 725 C C . HIS A 1 88 ? -1.301 -3.052 27.961 1.00 69.81 88 HIS A C 1
ATOM 727 O O . HIS A 1 88 ? -1.533 -3.401 29.117 1.00 69.81 88 HIS A O 1
ATOM 733 N N . TRP A 1 89 ? -0.088 -2.675 27.551 1.00 63.69 89 TRP A N 1
ATOM 734 C CA . TRP A 1 89 ? 1.147 -2.577 28.359 1.00 63.69 89 TRP A CA 1
ATOM 735 C C . TRP A 1 89 ? 1.028 -1.932 29.759 1.00 63.69 89 TRP A C 1
ATOM 737 O O . TRP A 1 89 ? 1.950 -2.003 30.566 1.00 63.69 89 TRP A O 1
ATOM 747 N N . PHE A 1 90 ? -0.095 -1.283 30.066 1.00 58.44 90 PHE A N 1
ATOM 748 C CA . PHE A 1 90 ? -0.351 -0.613 31.334 1.00 58.44 90 PHE A CA 1
ATOM 749 C C . PHE A 1 90 ? -0.994 -1.522 32.399 1.00 58.44 90 PHE A C 1
ATOM 751 O O . PHE A 1 90 ? -0.973 -1.155 33.571 1.00 58.44 90 PHE A O 1
ATOM 758 N N . TYR A 1 91 ? -1.551 -2.684 32.027 1.00 51.47 91 TYR A N 1
ATOM 759 C CA . TYR A 1 91 ? -2.295 -3.558 32.950 1.00 51.47 91 TYR A CA 1
ATOM 760 C C . TYR A 1 91 ? -1.504 -4.770 33.467 1.00 51.47 91 TYR A C 1
ATOM 762 O O . TYR A 1 91 ? -1.913 -5.370 34.450 1.00 51.47 91 TYR A O 1
ATOM 770 N N . GLU A 1 92 ? -0.340 -5.091 32.893 1.00 53.25 92 GLU A N 1
ATOM 771 C CA . GLU A 1 92 ? 0.555 -6.138 33.430 1.00 53.25 92 GLU A CA 1
ATOM 772 C C . GLU A 1 92 ? 1.283 -5.716 34.725 1.00 53.25 92 GLU A C 1
ATOM 774 O O . GLU A 1 92 ? 1.996 -6.514 35.324 1.00 53.25 92 GLU A O 1
ATOM 779 N N . ARG A 1 93 ? 1.128 -4.458 35.168 1.00 54.38 93 ARG A N 1
ATOM 780 C CA . ARG A 1 93 ? 1.781 -3.901 36.369 1.00 54.38 93 ARG A CA 1
ATOM 781 C C . ARG A 1 93 ? 0.840 -3.660 37.561 1.00 54.38 93 ARG A C 1
ATOM 783 O O . ARG A 1 93 ? 1.222 -2.930 38.476 1.00 54.38 93 ARG A O 1
ATOM 790 N N . LYS A 1 94 ? -0.368 -4.227 37.562 1.00 46.22 94 LYS A N 1
ATOM 791 C CA . LYS A 1 94 ? -1.268 -4.261 38.729 1.00 46.22 94 LYS A CA 1
ATOM 792 C C . LYS A 1 94 ? -1.546 -5.697 39.131 1.00 46.22 94 LYS A C 1
ATOM 794 O O . LYS A 1 94 ? -1.683 -5.908 40.352 1.00 46.22 94 LYS A O 1
#

Radius of gyration: 19.7 Å; Cα contacts (8 Å, |Δi|>4): 59; chains: 1; bounding box: 41×14×62 Å

Nearest PDB structures (foldseek):
  1l6t-assembly1_A  TM=5.923E-01  e=7.803E+00  Escherichia coli